Protein AF-A0A957U9B9-F1 (afdb_monomer)

Solvent-accessible surface area (backbone atoms only — not comparable to full-atom values): 4930 Å² total; per-residue (Å²): 138,84,83,80,84,79,79,76,79,80,81,79,82,86,81,87,87,87,87,83,88,70,102,62,59,69,67,59,57,50,39,42,78,63,37,56,78,47,28,33,76,67,54,72,61,91,77,43,52,37,47,65,79,40,71,41,94,53,95,91,50,50,78,42,69,52,73,45,71,72,132

Radius of gyration: 20.28 Å; Cα contacts (8 Å, |Δi|>4): 62; chains: 1; bounding box: 57×43×45 Å

Nearest PDB structures (foldseek):
  1z94-assembly1_A  TM=8.949E-01  e=2.990E-02  Chromobacterium violaceum ATCC 12472
  2l9p-assembly1_A  TM=9.009E-01  e=2.990E-02  Staphylococcus epidermidis RP62A
  1z94-assembly1_B  TM=8.871E-01  e=5.981E-02  Chromobacterium violaceum ATCC 12472

Structure (mmCIF, N/CA/C/O backbone):
data_AF-A0A957U9B9-F1
#
_entry.id   AF-A0A957U9B9-F1
#
loop_
_atom_site.group_PDB
_atom_site.id
_atom_site.type_symbol
_atom_site.label_atom_id
_atom_site.label_alt_id
_atom_site.label_comp_id
_atom_site.label_asym_id
_atom_site.label_entity_id
_atom_site.label_seq_id
_atom_site.pdbx_PDB_ins_code
_atom_site.Cartn_x
_atom_site.Cartn_y
_atom_site.Cartn_z
_atom_site.occupancy
_atom_site.B_iso_or_equiv
_atom_site.auth_seq_id
_atom_site.auth_comp_id
_atom_site.auth_asym_id
_atom_site.auth_atom_id
_atom_site.pdbx_PDB_model_num
ATOM 1 N N . MET A 1 1 ? -38.293 38.075 26.953 1.00 38.91 1 MET A N 1
ATOM 2 C CA . MET A 1 1 ? -38.334 36.919 26.033 1.00 38.91 1 MET A CA 1
ATOM 3 C C . MET A 1 1 ? -37.215 37.103 25.023 1.00 38.91 1 MET A C 1
ATOM 5 O O . MET A 1 1 ? -37.383 37.847 24.071 1.00 38.91 1 MET A O 1
ATOM 9 N N . THR A 1 2 ? -36.038 36.547 25.299 1.00 36.72 2 THR A N 1
ATOM 10 C CA . THR A 1 2 ? -34.870 36.600 24.408 1.00 36.72 2 THR A CA 1
ATOM 11 C C . THR A 1 2 ? -34.858 35.341 23.550 1.00 36.72 2 THR A C 1
ATOM 13 O O . THR A 1 2 ? -34.704 34.245 24.084 1.00 36.72 2 THR A O 1
ATOM 16 N N . ALA A 1 3 ? -35.055 35.495 22.242 1.00 44.09 3 ALA A N 1
ATOM 17 C CA . ALA A 1 3 ? -34.775 34.446 21.271 1.00 44.09 3 ALA A CA 1
ATOM 18 C C . ALA A 1 3 ? -33.251 34.333 21.118 1.00 44.09 3 ALA A C 1
ATOM 20 O O . ALA A 1 3 ? -32.579 35.333 20.873 1.00 44.09 3 ALA A O 1
ATOM 21 N N . GLN A 1 4 ? -32.702 33.139 21.330 1.00 47.84 4 GLN A N 1
ATOM 22 C CA . GLN A 1 4 ? -31.314 32.832 20.996 1.00 47.84 4 GLN A CA 1
ATOM 23 C C . GLN A 1 4 ? -31.250 32.484 19.507 1.00 47.84 4 GLN A C 1
ATOM 25 O O . GLN A 1 4 ? -31.793 31.461 19.089 1.00 47.84 4 GLN A O 1
ATOM 30 N N . ASP A 1 5 ? -30.586 33.333 18.722 1.00 49.62 5 ASP A N 1
ATOM 31 C CA . ASP A 1 5 ? -30.196 33.031 17.346 1.00 49.62 5 ASP A CA 1
ATOM 32 C C . ASP A 1 5 ? -29.153 31.908 17.349 1.00 49.62 5 ASP A C 1
ATOM 34 O O . ASP A 1 5 ? -27.987 32.098 17.703 1.00 49.62 5 ASP A O 1
ATOM 38 N N . ASN A 1 6 ? -29.577 30.708 16.958 1.00 56.91 6 ASN A N 1
ATOM 39 C CA . ASN A 1 6 ? -28.686 29.570 16.775 1.00 56.91 6 ASN A CA 1
ATOM 40 C C . ASN A 1 6 ? -27.988 29.680 15.409 1.00 56.91 6 ASN A C 1
ATOM 42 O O . ASN A 1 6 ? -28.461 29.148 14.403 1.00 56.91 6 ASN A O 1
ATOM 46 N N . THR A 1 7 ? -26.865 30.399 15.363 1.00 53.28 7 THR A N 1
ATOM 47 C CA . THR A 1 7 ? -26.009 30.460 14.170 1.00 53.28 7 THR A CA 1
ATOM 48 C C . THR A 1 7 ? -25.365 29.091 13.949 1.00 53.28 7 THR A C 1
ATOM 50 O O . THR A 1 7 ? -24.397 28.724 14.611 1.00 53.28 7 THR A O 1
ATOM 53 N N . THR A 1 8 ? -25.912 28.319 13.010 1.00 55.81 8 THR A N 1
ATOM 54 C CA . THR A 1 8 ? -25.300 27.074 12.534 1.00 55.81 8 THR A CA 1
ATOM 55 C C . THR A 1 8 ? -24.038 27.437 11.757 1.00 55.81 8 THR A C 1
ATOM 57 O O . THR A 1 8 ? -24.120 27.962 10.648 1.00 55.81 8 THR A O 1
ATOM 60 N N . ALA A 1 9 ? -22.865 27.194 12.341 1.00 60.41 9 ALA A N 1
ATOM 61 C CA . ALA A 1 9 ? -21.602 27.306 11.625 1.00 60.41 9 ALA A CA 1
ATOM 62 C C . ALA A 1 9 ? -21.611 26.302 10.460 1.00 60.41 9 ALA A C 1
ATOM 64 O O . ALA A 1 9 ? -21.627 25.090 10.673 1.00 60.41 9 ALA A O 1
ATOM 65 N N . ALA A 1 10 ? -21.647 26.806 9.227 1.00 62.28 10 ALA A N 1
ATOM 66 C CA . ALA A 1 10 ? -21.527 25.980 8.036 1.00 62.28 10 ALA A CA 1
ATOM 67 C C . ALA A 1 10 ? -20.129 25.345 8.017 1.00 62.28 10 ALA A C 1
ATOM 69 O O . ALA A 1 10 ? -19.124 26.042 7.881 1.00 62.28 10 ALA A O 1
ATOM 70 N N . SER A 1 11 ? -20.057 24.024 8.175 1.00 65.19 11 SER A N 1
ATOM 71 C CA . SER A 1 11 ? -18.823 23.269 7.990 1.00 65.19 11 SER A CA 1
ATOM 72 C C . SER A 1 11 ? -18.457 23.286 6.506 1.00 65.19 11 SER A C 1
ATOM 74 O O . SER A 1 11 ? -19.094 22.648 5.668 1.00 65.19 11 SER A O 1
ATOM 76 N N . THR A 1 12 ? -17.435 24.052 6.143 1.00 73.44 12 THR A N 1
ATOM 77 C CA . THR A 1 12 ? -16.876 24.000 4.795 1.00 73.44 12 THR A CA 1
ATOM 78 C C . THR A 1 12 ? -16.205 22.643 4.592 1.00 73.44 12 THR A C 1
ATOM 80 O O . THR A 1 12 ? -15.266 22.269 5.293 1.00 73.44 12 THR A O 1
ATOM 83 N N . ARG A 1 13 ? -16.720 21.866 3.637 1.00 80.75 13 ARG A N 1
ATOM 84 C CA . ARG A 1 13 ? -16.125 20.599 3.202 1.00 80.75 13 ARG A CA 1
ATOM 85 C C . ARG A 1 13 ? -14.804 20.897 2.492 1.00 80.75 13 ARG A C 1
ATOM 87 O O . ARG A 1 13 ? -14.809 21.388 1.367 1.00 80.75 13 ARG A O 1
ATOM 94 N N . THR A 1 14 ? -13.684 20.599 3.142 1.00 88.69 14 THR A N 1
ATOM 95 C CA . THR A 1 14 ? -12.357 20.663 2.517 1.00 88.69 14 THR A CA 1
ATOM 96 C C . THR A 1 14 ? -12.129 19.387 1.716 1.00 88.69 14 THR A C 1
ATOM 98 O O . THR A 1 14 ? -11.927 18.320 2.289 1.00 88.69 14 THR A O 1
ATOM 101 N N . GLU A 1 15 ? -12.183 19.487 0.392 1.00 91.69 15 GLU A N 1
ATOM 102 C CA . GLU A 1 15 ? -11.970 18.363 -0.521 1.00 91.69 15 GLU A CA 1
ATOM 103 C C . GLU A 1 15 ? -10.762 18.626 -1.424 1.00 91.69 15 GLU A C 1
ATOM 105 O O . GLU A 1 15 ? -10.590 19.728 -1.943 1.00 91.69 15 GLU A O 1
ATOM 110 N N . LEU A 1 16 ? -9.925 17.602 -1.607 1.00 92.06 16 LEU A N 1
ATOM 111 C CA . LEU A 1 16 ? -8.787 17.615 -2.522 1.00 92.06 16 LEU A CA 1
ATOM 112 C C . LEU A 1 16 ? -8.992 16.529 -3.579 1.00 92.06 16 LEU A C 1
ATOM 114 O O . LEU A 1 16 ? -9.072 15.349 -3.245 1.00 92.06 16 LEU A O 1
ATOM 118 N N . VAL A 1 17 ? -9.028 16.924 -4.853 1.00 95.06 17 VAL A N 1
ATOM 119 C C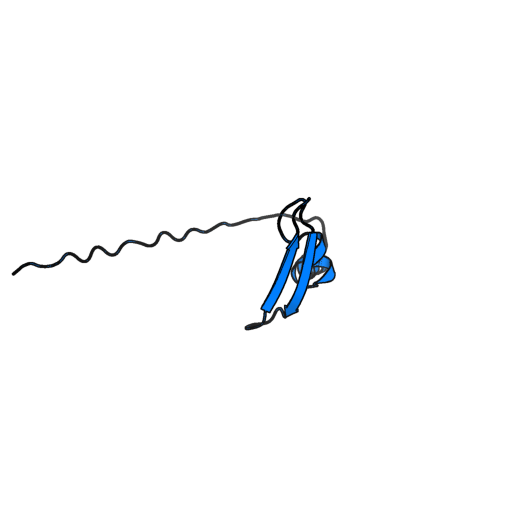A . VAL A 1 17 ? -9.154 16.000 -5.988 1.00 95.06 17 VAL A CA 1
ATOM 120 C C . VAL A 1 17 ? -7.834 15.950 -6.752 1.00 95.06 17 VAL A C 1
ATOM 122 O O . VAL A 1 17 ? -7.336 16.976 -7.215 1.00 95.06 17 VAL A O 1
ATOM 125 N N . LEU A 1 18 ? -7.273 14.748 -6.912 1.00 95.12 18 LEU A N 1
ATOM 126 C CA . LEU A 1 18 ? -6.054 14.505 -7.684 1.00 95.12 18 LEU A CA 1
ATOM 127 C C . LEU A 1 18 ? -6.371 13.636 -8.905 1.00 95.12 18 LEU A C 1
ATOM 129 O O . LEU A 1 18 ? -6.926 12.551 -8.775 1.00 95.12 18 LEU A O 1
ATOM 133 N N . THR A 1 19 ? -5.988 14.093 -10.097 1.00 97.06 19 THR A N 1
ATOM 134 C CA . THR A 1 19 ? -6.075 13.307 -11.339 1.00 97.06 19 THR A CA 1
ATOM 135 C C . THR A 1 19 ? -4.687 13.144 -11.944 1.00 97.06 19 THR A C 1
ATOM 137 O O . THR A 1 19 ? -3.937 14.118 -12.075 1.00 97.06 19 THR A O 1
ATOM 140 N N . ARG A 1 20 ? -4.325 11.909 -12.300 1.00 96.00 20 ARG A N 1
ATOM 141 C CA . ARG A 1 20 ? -3.059 11.557 -12.956 1.00 96.00 20 ARG A CA 1
ATOM 142 C C . ARG A 1 20 ? -3.309 10.498 -14.025 1.00 96.00 20 ARG A C 1
ATOM 144 O O . ARG A 1 20 ? -4.160 9.633 -13.847 1.00 96.00 20 ARG A O 1
ATOM 151 N N . VAL A 1 21 ? -2.565 10.588 -15.124 1.00 97.56 21 VAL A N 1
ATOM 152 C CA . VAL A 1 21 ? -2.584 9.609 -16.217 1.00 97.56 21 VAL A CA 1
ATOM 153 C C . VAL A 1 21 ? -1.306 8.789 -16.133 1.00 97.56 21 VAL A C 1
ATOM 155 O O . VAL A 1 21 ? -0.215 9.354 -16.074 1.00 97.56 21 VAL A O 1
ATOM 158 N N . PHE A 1 22 ? -1.448 7.467 -16.136 1.00 97.44 22 PHE A N 1
ATOM 159 C CA . PHE A 1 22 ? -0.331 6.530 -16.106 1.00 97.44 22 PHE A CA 1
ATOM 160 C C . PHE A 1 22 ? -0.260 5.776 -17.430 1.00 97.44 22 PHE A C 1
ATOM 162 O O . PHE A 1 22 ? -1.264 5.244 -17.901 1.00 97.44 22 PHE A O 1
ATOM 169 N N . ALA A 1 23 ? 0.934 5.696 -18.016 1.00 98.19 23 ALA A N 1
ATOM 170 C CA . ALA A 1 23 ? 1.211 4.847 -19.171 1.00 98.19 23 ALA A CA 1
ATOM 171 C C . ALA A 1 23 ? 1.442 3.392 -18.716 1.00 98.19 23 ALA A C 1
ATOM 173 O O . ALA A 1 23 ? 2.533 2.847 -18.859 1.00 98.19 23 ALA A O 1
ATOM 174 N N . ALA A 1 24 ? 0.427 2.789 -18.097 1.00 97.44 24 ALA A N 1
ATOM 175 C CA . ALA A 1 24 ? 0.470 1.437 -17.549 1.00 97.44 24 ALA A CA 1
ATOM 176 C C . ALA A 1 24 ? -0.899 0.747 -17.693 1.00 97.44 24 ALA A C 1
ATOM 178 O O . ALA A 1 24 ? -1.924 1.433 -17.742 1.00 97.44 24 ALA A O 1
ATOM 179 N N . PRO A 1 25 ? -0.950 -0.598 -17.737 1.00 98.25 25 PRO A N 1
ATOM 180 C CA . PRO A 1 25 ? -2.209 -1.335 -17.687 1.00 98.25 25 PRO A CA 1
ATOM 181 C C . PRO A 1 25 ? -3.008 -1.002 -16.424 1.00 98.25 25 PRO A C 1
ATOM 183 O O . PRO A 1 25 ? -2.432 -0.841 -15.344 1.00 98.25 25 PRO A O 1
ATOM 186 N N . ARG A 1 26 ? -4.340 -0.943 -16.536 1.00 97.75 26 ARG A N 1
ATOM 187 C CA . ARG A 1 26 ? -5.224 -0.616 -15.401 1.00 97.75 26 ARG A CA 1
ATOM 188 C C . ARG A 1 26 ? -5.046 -1.588 -14.232 1.00 97.75 26 ARG A C 1
ATOM 190 O O . ARG A 1 26 ? -5.125 -1.170 -13.085 1.00 97.75 26 ARG A O 1
ATOM 197 N N . GLU A 1 27 ? -4.783 -2.862 -14.524 1.00 98.06 27 GLU A N 1
ATOM 198 C CA . GLU A 1 27 ? -4.588 -3.913 -13.527 1.00 98.06 27 GLU A CA 1
ATOM 199 C C . GLU A 1 27 ? -3.338 -3.638 -12.694 1.00 98.06 27 GLU A C 1
ATOM 201 O O . GLU A 1 27 ? -3.375 -3.768 -11.477 1.00 98.06 27 GLU A O 1
ATOM 206 N N . LEU A 1 28 ? -2.259 -3.179 -13.335 1.00 97.44 28 LEU A N 1
ATOM 207 C CA . LEU A 1 28 ? -1.023 -2.826 -12.643 1.00 97.44 28 LEU A CA 1
ATOM 208 C C . LEU A 1 28 ? -1.195 -1.560 -11.801 1.00 97.44 28 LEU A C 1
ATOM 210 O O . LEU A 1 28 ? -0.697 -1.495 -10.680 1.00 97.44 28 LEU A O 1
ATOM 214 N N . VAL A 1 29 ? -1.928 -0.566 -12.316 1.00 97.75 29 VAL A N 1
ATOM 215 C CA . VAL A 1 29 ? -2.268 0.625 -11.527 1.00 97.75 29 VAL A CA 1
ATOM 216 C C . VAL A 1 29 ? -3.079 0.210 -10.306 1.00 97.75 29 VAL A C 1
ATOM 218 O O . VAL A 1 29 ? -2.739 0.618 -9.209 1.00 97.75 29 VAL A O 1
ATOM 221 N N . PHE A 1 30 ? -4.092 -0.643 -10.451 1.00 97.00 30 PHE A N 1
ATOM 222 C CA . PHE A 1 30 ? -4.879 -1.126 -9.317 1.00 97.00 30 PHE A CA 1
ATOM 223 C C . PHE A 1 30 ? -4.035 -1.929 -8.313 1.00 97.00 30 PHE A C 1
ATOM 225 O O . PHE A 1 30 ? -4.129 -1.683 -7.109 1.00 97.00 30 PHE A O 1
ATOM 232 N N . ALA A 1 31 ? -3.155 -2.813 -8.794 1.00 97.19 31 ALA A N 1
ATOM 233 C CA . ALA A 1 31 ? -2.221 -3.576 -7.965 1.00 97.19 31 ALA A CA 1
ATOM 234 C C . ALA A 1 31 ? -1.292 -2.662 -7.151 1.00 97.19 31 ALA A C 1
ATOM 236 O O . ALA A 1 31 ? -1.036 -2.931 -5.982 1.00 97.19 31 ALA A O 1
ATOM 237 N N . ALA A 1 32 ? -0.863 -1.524 -7.712 1.00 96.50 32 ALA A N 1
ATOM 238 C CA . ALA A 1 32 ? -0.049 -0.550 -6.986 1.00 96.50 32 ALA A CA 1
ATOM 239 C C . ALA A 1 32 ? -0.734 0.007 -5.726 1.00 96.50 32 ALA A C 1
ATOM 241 O O . ALA A 1 32 ? -0.048 0.396 -4.782 1.00 96.50 32 ALA A O 1
ATOM 242 N N . TRP A 1 33 ? -2.069 0.030 -5.697 1.00 95.06 33 TRP A N 1
ATOM 243 C CA . TRP A 1 33 ? -2.864 0.484 -4.554 1.00 95.06 33 TRP A CA 1
ATOM 244 C C . TRP A 1 33 ? -3.349 -0.648 -3.650 1.00 95.06 33 TRP A C 1
ATOM 246 O O . TRP A 1 33 ? -3.899 -0.359 -2.588 1.00 95.06 33 TRP A O 1
ATOM 256 N N . THR A 1 34 ? -3.202 -1.907 -4.067 1.00 95.50 34 THR A N 1
ATOM 257 C CA . THR A 1 34 ? -3.861 -3.035 -3.396 1.00 95.50 34 THR A CA 1
ATOM 258 C C . THR A 1 34 ? -2.925 -4.116 -2.892 1.00 95.50 34 THR A C 1
ATOM 260 O O . THR A 1 34 ? -3.204 -4.711 -1.851 1.00 95.50 34 THR A O 1
ATOM 263 N N . GLU A 1 35 ? -1.782 -4.299 -3.547 1.00 95.88 35 GLU A N 1
ATOM 264 C CA . GLU A 1 35 ? -0.776 -5.267 -3.132 1.00 95.88 35 GLU A CA 1
ATOM 265 C C . GLU A 1 35 ? 0.251 -4.607 -2.198 1.00 95.88 35 GLU A C 1
ATOM 267 O O . GLU A 1 35 ? 0.813 -3.556 -2.539 1.00 95.88 35 GLU A O 1
ATOM 272 N N . PRO A 1 36 ? 0.527 -5.189 -1.017 1.00 95.25 36 PRO A N 1
ATOM 273 C CA . PRO A 1 36 ? 1.394 -4.580 -0.012 1.00 95.25 36 PRO A CA 1
ATOM 274 C C . PRO A 1 36 ? 2.830 -4.367 -0.507 1.00 95.25 36 PRO A C 1
ATOM 276 O O . PRO A 1 36 ? 3.456 -3.368 -0.142 1.00 95.25 36 PRO A O 1
ATOM 279 N N . GLU A 1 37 ? 3.349 -5.257 -1.358 1.00 94.56 37 GLU A N 1
ATOM 280 C CA . GLU A 1 37 ? 4.694 -5.155 -1.929 1.00 94.56 37 GLU A CA 1
AT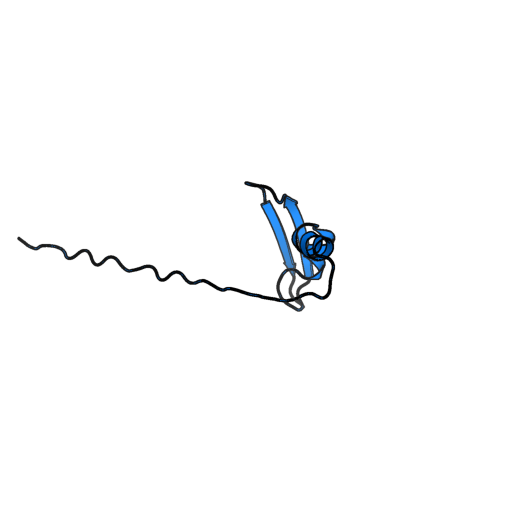OM 281 C C . GLU A 1 37 ? 4.822 -3.929 -2.826 1.00 94.56 37 GLU A C 1
ATOM 283 O O . GLU A 1 37 ? 5.841 -3.241 -2.776 1.00 94.56 37 GLU A O 1
ATOM 288 N N . HIS A 1 38 ? 3.791 -3.635 -3.624 1.00 95.56 38 HIS A N 1
ATOM 289 C CA . HIS A 1 38 ? 3.776 -2.453 -4.474 1.00 95.56 38 HIS A CA 1
ATOM 290 C C . HIS A 1 38 ? 3.520 -1.188 -3.664 1.00 95.56 38 HIS A C 1
ATOM 292 O O . HIS A 1 38 ? 4.226 -0.197 -3.854 1.00 95.56 38 HIS A O 1
ATOM 298 N N . LEU A 1 39 ? 2.567 -1.227 -2.730 1.00 94.88 39 LEU A N 1
ATOM 299 C CA . LEU A 1 39 ? 2.223 -0.087 -1.887 1.00 94.88 39 LEU A CA 1
ATOM 300 C C . LEU A 1 39 ? 3.456 0.429 -1.128 1.00 94.88 39 LEU A C 1
ATOM 302 O O . LEU A 1 39 ? 3.729 1.625 -1.127 1.00 94.88 39 LEU A O 1
ATOM 306 N N . A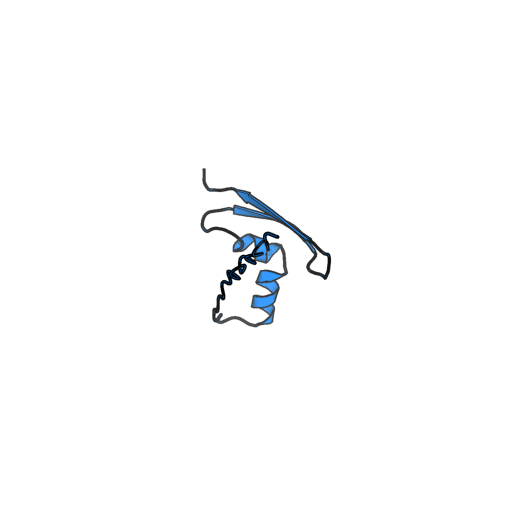LA A 1 40 ? 4.271 -0.468 -0.566 1.00 93.75 40 ALA A N 1
ATOM 307 C CA . ALA A 1 40 ? 5.483 -0.109 0.172 1.00 93.75 40 ALA A CA 1
ATOM 308 C C . ALA A 1 40 ? 6.537 0.664 -0.652 1.00 93.75 40 ALA A C 1
ATOM 310 O O . ALA A 1 40 ? 7.366 1.353 -0.063 1.00 93.75 40 ALA A O 1
ATOM 311 N N . GLN A 1 41 ? 6.516 0.572 -1.989 1.00 93.19 41 GLN A N 1
ATOM 312 C CA . GLN A 1 41 ? 7.512 1.222 -2.855 1.00 93.19 41 GLN A CA 1
ATOM 313 C C . GLN A 1 41 ? 7.242 2.706 -3.101 1.00 93.19 41 GLN A C 1
ATOM 315 O O . GLN A 1 41 ? 8.171 3.455 -3.390 1.00 93.19 41 GLN A O 1
ATOM 320 N N . TRP A 1 42 ? 5.980 3.131 -3.042 1.00 91.19 42 TRP A N 1
ATOM 321 C CA . TRP A 1 42 ? 5.596 4.492 -3.430 1.00 91.19 42 TRP A CA 1
ATOM 322 C C . TRP A 1 42 ? 4.715 5.195 -2.396 1.00 91.19 42 TRP A C 1
ATOM 324 O O . TRP A 1 42 ? 4.569 6.415 -2.455 1.00 91.19 42 TRP A O 1
ATOM 334 N N . TRP A 1 43 ? 4.123 4.453 -1.455 1.00 91.19 43 TRP A N 1
ATOM 335 C CA . TRP A 1 43 ? 3.212 5.017 -0.471 1.00 91.19 43 TRP A CA 1
ATOM 336 C C . TRP A 1 43 ? 3.927 5.910 0.534 1.00 91.19 43 TRP A C 1
ATOM 338 O O . TRP A 1 43 ? 4.920 5.524 1.154 1.00 91.19 43 TRP A O 1
ATOM 348 N N . GLY A 1 44 ? 3.325 7.076 0.755 1.00 86.25 44 GLY A N 1
ATOM 349 C CA . GLY A 1 44 ? 3.740 8.071 1.730 1.00 86.25 44 GLY A CA 1
ATOM 350 C C . GLY A 1 44 ? 4.773 9.063 1.195 1.00 86.25 44 GLY A C 1
ATOM 351 O O . GLY A 1 44 ? 4.874 9.282 -0.010 1.00 86.25 44 GLY A O 1
ATOM 352 N N . ASN A 1 45 ? 5.458 9.770 2.097 1.00 84.50 45 ASN A N 1
ATOM 353 C CA . ASN A 1 45 ? 6.247 10.929 1.684 1.00 84.50 45 ASN A CA 1
ATOM 354 C C . ASN A 1 45 ? 7.563 10.547 0.985 1.00 84.50 45 ASN A C 1
ATOM 356 O O . ASN A 1 45 ? 8.225 9.576 1.347 1.00 84.50 45 ASN A O 1
ATOM 360 N N . HIS A 1 46 ? 7.974 11.363 0.015 1.00 86.44 46 HIS A N 1
ATOM 361 C CA . HIS A 1 46 ? 9.247 11.197 -0.674 1.00 86.44 46 HIS A CA 1
ATOM 362 C C . HIS A 1 46 ? 10.416 11.212 0.326 1.00 86.44 46 HIS A C 1
ATOM 364 O O . HIS A 1 46 ? 10.489 12.077 1.199 1.00 86.44 46 HIS A O 1
ATOM 370 N N . GLY A 1 47 ? 11.342 10.261 0.183 1.00 86.25 47 GLY A N 1
ATOM 371 C CA . GLY A 1 47 ? 12.499 10.103 1.069 1.00 86.25 47 GLY A CA 1
ATOM 372 C C . GLY A 1 47 ? 12.234 9.293 2.343 1.00 86.25 47 GLY A C 1
ATOM 373 O O . GLY A 1 47 ? 13.174 9.044 3.092 1.00 86.25 47 GLY A O 1
ATOM 374 N N . PHE A 1 48 ? 10.996 8.855 2.587 1.00 91.50 48 PHE A N 1
ATOM 375 C CA . PHE A 1 48 ? 10.668 7.953 3.690 1.00 91.50 48 PHE A CA 1
ATOM 376 C C . PHE A 1 48 ? 10.697 6.501 3.213 1.00 91.50 48 PHE A C 1
ATOM 378 O O . PHE A 1 48 ? 10.346 6.196 2.076 1.00 91.50 48 PHE A O 1
ATOM 385 N N . THR A 1 49 ? 11.075 5.594 4.111 1.00 91.50 49 THR A N 1
ATOM 386 C CA . THR A 1 49 ? 10.903 4.153 3.893 1.00 91.50 49 THR A CA 1
ATOM 387 C C . THR A 1 49 ? 9.581 3.714 4.503 1.00 91.50 49 THR A C 1
ATOM 389 O O . THR A 1 49 ? 9.346 3.935 5.695 1.00 91.50 49 THR A O 1
ATOM 392 N N . THR A 1 50 ? 8.726 3.079 3.702 1.00 94.31 50 THR A N 1
ATOM 393 C CA . THR A 1 50 ? 7.416 2.587 4.140 1.00 94.31 50 THR A CA 1
ATOM 394 C C . THR A 1 50 ? 7.457 1.084 4.374 1.00 94.31 50 THR A C 1
ATOM 396 O O . THR A 1 50 ? 7.897 0.313 3.526 1.00 94.31 50 THR A O 1
ATOM 399 N N . ARG A 1 51 ? 6.951 0.653 5.532 1.00 94.31 51 ARG A N 1
ATOM 400 C CA . ARG A 1 51 ? 6.716 -0.756 5.857 1.00 94.31 51 ARG A CA 1
ATOM 401 C C . ARG A 1 51 ? 5.221 -0.977 6.023 1.00 94.31 51 ARG A C 1
ATOM 403 O O . ARG A 1 51 ? 4.606 -0.330 6.865 1.00 94.31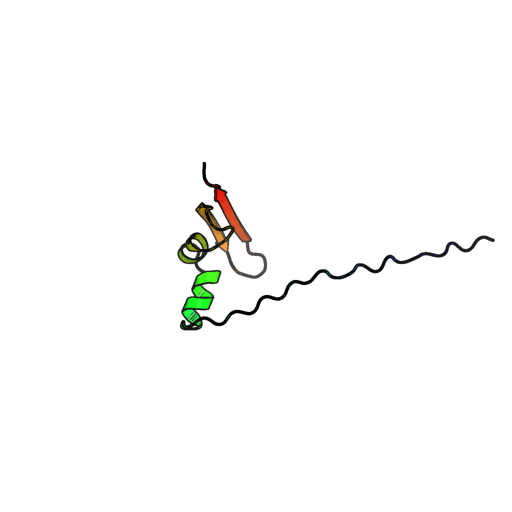 51 ARG A O 1
ATOM 410 N N . VAL A 1 52 ? 4.657 -1.900 5.251 1.00 95.00 52 VAL A N 1
ATOM 411 C CA . VAL A 1 52 ? 3.248 -2.302 5.355 1.00 95.00 52 VAL A CA 1
ATOM 412 C C . VAL A 1 52 ? 3.164 -3.547 6.239 1.00 95.00 52 VAL A C 1
ATOM 414 O O . VAL A 1 52 ? 3.807 -4.554 5.958 1.00 95.00 52 VAL A O 1
ATOM 417 N N . MET A 1 53 ? 2.411 -3.469 7.336 1.00 95.50 53 MET A N 1
ATOM 418 C CA . MET A 1 53 ? 2.222 -4.568 8.293 1.00 95.50 53 MET A CA 1
ATOM 419 C C . MET A 1 53 ? 0.928 -5.342 8.040 1.00 95.50 53 MET A C 1
ATOM 421 O O . MET A 1 53 ? 0.859 -6.539 8.302 1.00 95.50 53 MET A O 1
ATOM 425 N N . THR A 1 54 ? -0.116 -4.673 7.559 1.00 95.25 54 THR A N 1
ATOM 426 C CA . THR A 1 54 ? -1.396 -5.303 7.215 1.00 95.25 54 THR A CA 1
ATOM 427 C C . THR A 1 54 ? -2.007 -4.564 6.039 1.00 95.25 54 THR A C 1
ATOM 429 O O . THR A 1 54 ? -2.054 -3.339 6.068 1.00 95.25 54 THR A O 1
ATOM 432 N N . CYS A 1 55 ? -2.481 -5.302 5.036 1.00 95.62 55 CYS A N 1
ATOM 433 C CA . CYS A 1 55 ? -3.220 -4.777 3.892 1.00 95.62 55 CYS A CA 1
ATOM 434 C C . CYS A 1 55 ? -4.455 -5.664 3.667 1.00 95.62 55 CYS A C 1
ATOM 436 O O . CYS A 1 55 ? -4.384 -6.666 2.965 1.00 95.62 55 CYS A O 1
ATOM 438 N N . ASP A 1 56 ? -5.565 -5.344 4.337 1.00 96.56 56 ASP A N 1
ATOM 439 C CA . ASP A 1 56 ? -6.854 -6.029 4.169 1.00 96.56 56 ASP A CA 1
ATOM 440 C C . ASP A 1 56 ? -7.848 -5.061 3.516 1.00 96.56 56 ASP A C 1
ATOM 442 O O . ASP A 1 56 ? -8.530 -4.290 4.193 1.00 96.56 56 ASP A O 1
ATOM 446 N N . LEU A 1 57 ? -7.878 -5.041 2.183 1.00 94.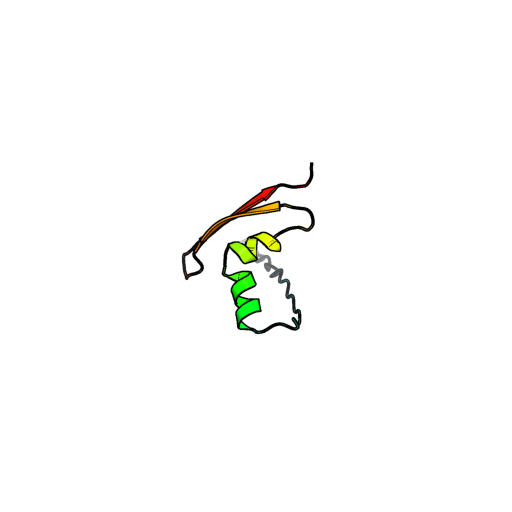81 57 LEU A N 1
ATOM 447 C CA . LEU A 1 57 ? -8.662 -4.078 1.406 1.00 94.81 57 LEU A CA 1
ATOM 448 C C . LEU A 1 57 ? -10.023 -4.643 1.015 1.00 94.81 57 LEU A C 1
ATOM 450 O O . LEU A 1 57 ? -10.294 -5.012 -0.126 1.00 94.81 57 LEU A O 1
ATOM 454 N N . ARG A 1 58 ? -10.909 -4.659 2.001 1.00 96.06 58 ARG A N 1
ATOM 455 C CA . ARG A 1 58 ? -12.332 -4.976 1.864 1.00 96.06 58 ARG A CA 1
ATOM 456 C C . ARG A 1 58 ? -13.145 -4.036 2.753 1.00 96.06 58 ARG A C 1
ATOM 458 O O . ARG A 1 58 ? -12.574 -3.404 3.645 1.00 96.06 58 ARG A O 1
ATOM 465 N N . PRO A 1 59 ? -14.472 -3.946 2.583 1.00 97.31 59 PRO A N 1
AT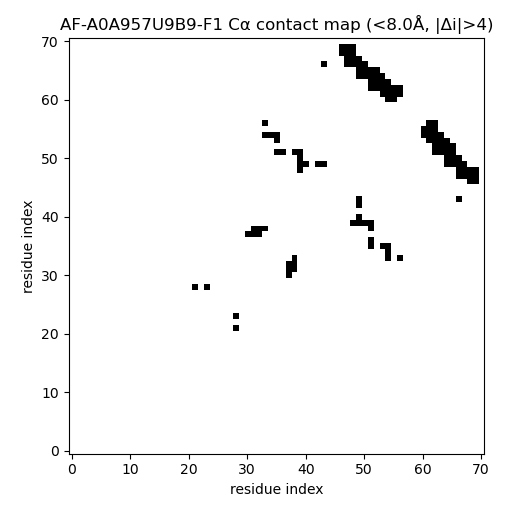OM 466 C CA . PRO A 1 59 ? -15.311 -3.210 3.523 1.00 97.31 59 PRO A CA 1
ATOM 467 C C . PRO A 1 59 ? -15.072 -3.675 4.970 1.00 97.31 59 PRO A C 1
ATOM 469 O O . PRO A 1 59 ? -15.187 -4.863 5.278 1.00 97.31 59 PRO A O 1
ATOM 472 N N . GLY A 1 60 ? -14.696 -2.735 5.841 1.00 97.12 60 GLY A N 1
ATOM 473 C CA . GLY A 1 60 ? -14.346 -3.001 7.243 1.00 97.12 60 GLY A CA 1
ATOM 474 C C . GLY A 1 60 ? -12.945 -3.584 7.484 1.00 97.12 60 GLY A C 1
ATOM 475 O O . GLY A 1 60 ? -12.634 -3.925 8.621 1.00 97.12 60 GLY A O 1
ATOM 476 N N . GLY A 1 61 ? -12.117 -3.724 6.447 1.00 96.62 61 GLY A N 1
ATOM 477 C CA . GLY A 1 61 ? -10.710 -4.100 6.570 1.00 96.62 61 GLY A CA 1
ATOM 478 C C . GLY A 1 61 ? -9.812 -2.930 6.994 1.00 96.62 61 GLY A C 1
ATOM 479 O O . GLY A 1 61 ? -10.283 -1.817 7.240 1.00 96.62 61 GLY A O 1
ATOM 480 N N . MET A 1 62 ? -8.507 -3.187 7.106 1.00 96.44 62 MET A N 1
ATOM 481 C CA . MET A 1 62 ? -7.529 -2.224 7.617 1.00 96.44 62 MET A CA 1
ATOM 482 C C . MET A 1 62 ? -6.226 -2.248 6.817 1.00 96.44 62 MET A C 1
ATOM 484 O O . MET A 1 62 ? -5.686 -3.308 6.494 1.00 96.44 62 MET A O 1
ATOM 488 N N . LEU A 1 63 ? -5.683 -1.053 6.589 1.00 95.44 63 LEU A N 1
ATOM 489 C CA . LEU A 1 63 ? -4.312 -0.833 6.150 1.00 95.44 63 LEU A CA 1
ATOM 490 C C . LEU A 1 63 ? -3.496 -0.311 7.343 1.00 95.44 63 LEU A C 1
ATOM 492 O O . LEU A 1 63 ? -3.768 0.775 7.851 1.00 95.44 63 LEU A O 1
ATOM 496 N N . HIS A 1 64 ? -2.501 -1.076 7.788 1.00 96.38 64 HIS A N 1
ATOM 497 C CA . HIS A 1 64 ? -1.590 -0.695 8.870 1.00 96.38 64 HIS A CA 1
ATOM 498 C C . HIS A 1 64 ? -0.162 -0.636 8.329 1.00 96.38 64 HIS A C 1
ATOM 500 O O . HIS A 1 64 ? 0.361 -1.638 7.838 1.00 96.38 64 HIS A O 1
ATOM 506 N N . TYR A 1 65 ? 0.465 0.537 8.413 1.00 95.25 65 TYR A N 1
ATOM 507 C CA . TYR A 1 65 ? 1.821 0.781 7.931 1.00 95.25 65 TYR A CA 1
ATOM 508 C C . TYR A 1 65 ? 2.575 1.736 8.862 1.00 95.25 65 TYR A C 1
ATOM 510 O O . TYR A 1 65 ? 1.972 2.496 9.619 1.00 95.25 65 TYR A O 1
ATOM 518 N N . SER A 1 66 ? 3.902 1.706 8.791 1.00 95.38 66 SER A N 1
ATOM 519 C CA . SER A 1 66 ? 4.794 2.662 9.451 1.00 95.38 66 SER A CA 1
ATOM 520 C C . SER A 1 66 ? 5.707 3.315 8.423 1.00 95.38 66 SER A C 1
ATOM 522 O O . SER A 1 66 ? 6.096 2.666 7.450 1.00 95.38 66 SER A O 1
ATOM 524 N N . GLN A 1 67 ? 6.098 4.564 8.669 1.00 94.06 67 GLN A N 1
ATOM 525 C CA . GLN A 1 67 ? 7.103 5.253 7.868 1.00 94.06 67 GLN A CA 1
ATOM 526 C C . GLN A 1 67 ? 8.279 5.686 8.735 1.00 94.06 67 GLN A C 1
ATOM 528 O O . GLN A 1 67 ? 8.088 6.218 9.828 1.00 94.06 67 GLN A O 1
ATOM 533 N N . SER A 1 68 ? 9.486 5.490 8.221 1.00 92.81 68 SER A N 1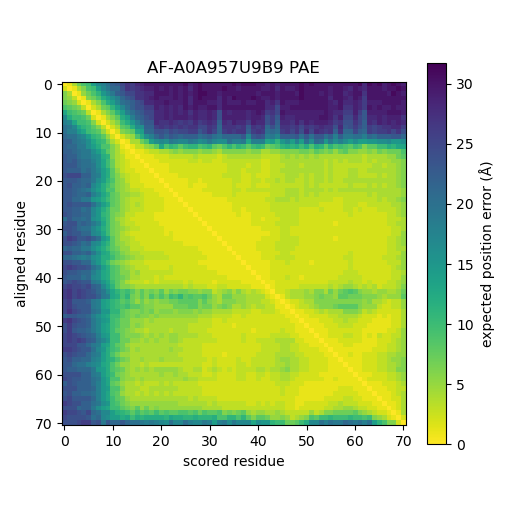
ATOM 534 C CA . SER A 1 68 ? 10.715 6.004 8.819 1.00 92.81 68 SER A CA 1
ATOM 535 C C . SER A 1 68 ? 11.287 7.080 7.909 1.00 92.81 68 SER A C 1
ATOM 537 O O . SER A 1 68 ? 11.490 6.839 6.717 1.00 92.81 68 SER A O 1
ATOM 539 N N . GLY A 1 69 ? 11.488 8.274 8.466 1.00 89.06 69 GLY A N 1
ATOM 540 C CA . GLY A 1 69 ? 12.143 9.372 7.762 1.00 89.06 69 GLY A CA 1
ATOM 541 C C . GLY A 1 69 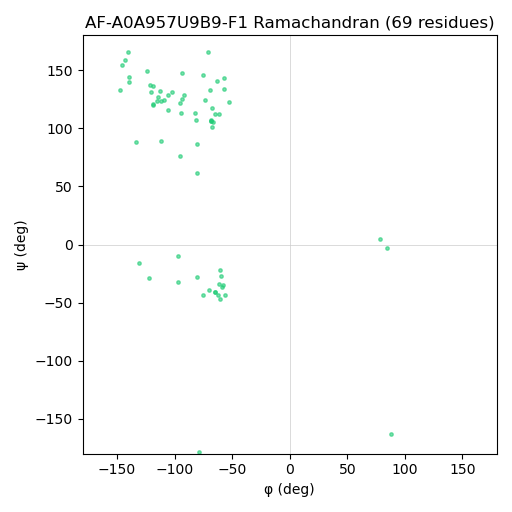? 13.639 9.114 7.581 1.00 89.06 69 GLY A C 1
ATOM 542 O O . GLY A 1 69 ? 14.187 8.212 8.220 1.00 89.06 69 GLY A O 1
ATOM 543 N N . PRO A 1 70 ? 14.303 9.887 6.714 1.00 82.94 70 PRO A N 1
ATOM 544 C CA . PRO A 1 70 ? 15.755 9.850 6.611 1.00 82.94 70 PRO A CA 1
ATOM 545 C C . PRO A 1 70 ? 16.388 10.321 7.935 1.00 82.94 70 PRO A C 1
ATOM 547 O O . PRO A 1 70 ? 15.865 11.243 8.567 1.00 82.94 70 PRO A O 1
ATOM 550 N N . ASN A 1 71 ? 17.476 9.660 8.349 1.00 73.06 71 ASN A N 1
ATOM 551 C CA . ASN A 1 71 ? 18.303 10.059 9.499 1.00 73.06 71 ASN A CA 1
ATOM 552 C C . ASN A 1 71 ? 19.096 11.337 9.213 1.00 73.06 71 ASN A C 1
ATOM 554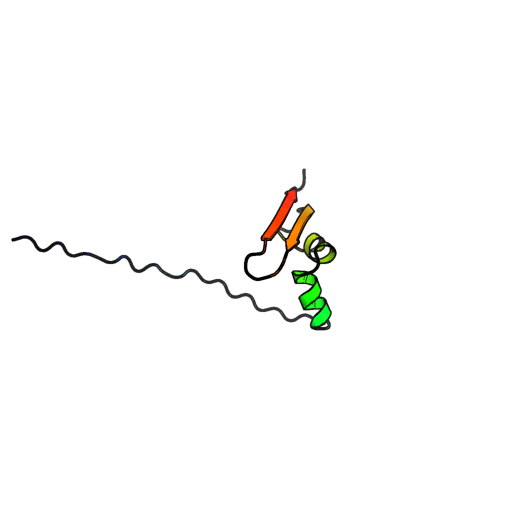 O O . ASN A 1 71 ? 19.546 11.490 8.053 1.00 73.06 71 ASN A O 1
#

pLDDT: mean 86.95, std 16.18, range [36.72, 98.25]

Sequence (71 aa):
MTAQDNTTAASTRTELVLTRVFAAPRELVFAAWTEPEHLAQWWGNHGFTTRVMTCDLRPGGMLHYSQSGPN

Secondary structure (DSSP, 8-state):
----------------------SS-HHHHHHHHH-HHHHHHHSSSTTPEEEEEEE--STT--EEEEEE---

Foldseek 3Di:
DDDDDPPDDDDDDDDDDDDDDDPDDPVVVVCCVQPQVNVQVDPDDPQKGKDWPDGDPDVVDDTDIDIDHDD

Mean predicted aligned error: 8.99 Å